Protein AF-A0A524EUD9-F1 (afdb_monomer_lite)

Sequence (156 aa):
MKKKIPKSDRNHISFYVDGETKRVWLSEALNKNKPLAAFIKDVVDESIHQPEKSNVDISPMIAEYIDRENKLLEEIEADREQIKQLRKKYREENPIIDDVITTEQILLLLREKPSNSEIMSKIFRVDQFDLEQILHEMEANNKLKYDFPTNKWSVN

Foldseek 3Di:
DDDDDDPPPDDDDDDDDDPVRVVVLVVVCVVVVHDSVVSVVVVVVVVVPPPDDDPPVCVVVVVVVVVVVVVVVVVVVVVVVVVVVVVVVVCVVDVDPCPPDDPVNVQVVQVVHWDALVVVCVVSVHDSVVSVVVLVVCVVVQQWDADPVVNTIHGD

Secondary structure (DSSP, 8-state):
--PPPPGGG---------HHHHHHHHHHHHHTT--HHHHHHHHHHHHHT-SSS-----HHHHHHHHHHHHHHHHHHHHHHHHHHHHHHHHHHHS--------HHHHHHHHHH--B-HHHHHHHHT--HHHHHHHHHHHHHTTSEEEETTTTEEEE-

Structure (mmCIF, N/CA/C/O backbone):
data_AF-A0A524EUD9-F1
#
_entry.id   AF-A0A524EUD9-F1
#
loop_
_atom_site.group_PDB
_atom_site.id
_atom_site.type_symbol
_atom_site.label_atom_id
_atom_site.label_alt_id
_atom_site.label_comp_id
_atom_site.label_asym_id
_atom_site.label_entity_id
_atom_site.label_seq_id
_atom_site.pdbx_PDB_ins_code
_atom_site.Cartn_x
_atom_site.Cartn_y
_atom_site.Cartn_z
_atom_site.occupancy
_atom_site.B_iso_or_equiv
_atom_site.auth_seq_id
_atom_site.auth_comp_id
_atom_site.auth_asym_id
_atom_site.auth_atom_id
_atom_site.pdbx_PDB_model_num
ATOM 1 N N . MET A 1 1 ? 30.114 41.235 -44.230 1.00 39.12 1 MET A N 1
ATOM 2 C CA . MET A 1 1 ? 28.873 41.459 -43.450 1.00 39.12 1 MET A CA 1
ATOM 3 C C . MET A 1 1 ? 28.443 40.139 -42.817 1.00 39.12 1 MET A C 1
ATOM 5 O O . MET A 1 1 ? 28.240 39.180 -43.550 1.00 39.12 1 MET A O 1
ATOM 9 N N . LYS A 1 2 ? 28.374 40.041 -41.479 1.00 40.91 2 LYS A N 1
ATOM 10 C CA . LYS A 1 2 ? 27.939 38.812 -40.783 1.00 40.91 2 LYS A CA 1
ATOM 11 C C . LYS A 1 2 ? 26.409 38.713 -40.864 1.00 40.91 2 LYS A C 1
ATOM 13 O O . LYS A 1 2 ? 25.722 39.524 -40.248 1.00 40.91 2 LYS A O 1
ATOM 18 N N . LYS A 1 3 ? 25.877 37.769 -41.647 1.00 42.22 3 LYS A N 1
ATOM 19 C CA . LYS A 1 3 ? 24.430 37.502 -41.717 1.00 42.22 3 LYS A CA 1
ATOM 20 C C . LYS A 1 3 ? 23.955 37.003 -40.345 1.00 42.22 3 LYS A C 1
ATOM 22 O O . LYS A 1 3 ? 24.450 35.993 -39.852 1.00 42.22 3 LYS A O 1
ATOM 27 N N . LYS A 1 4 ? 23.038 37.739 -39.708 1.00 50.94 4 LYS A N 1
ATOM 28 C CA . LYS A 1 4 ? 22.343 37.303 -38.489 1.00 50.94 4 LYS A CA 1
ATOM 29 C C . LYS A 1 4 ? 21.346 36.215 -38.889 1.00 50.94 4 LYS A C 1
ATOM 31 O O . LYS A 1 4 ? 20.451 36.481 -39.683 1.00 50.94 4 LYS A O 1
ATOM 36 N N . ILE A 1 5 ? 21.527 35.011 -38.357 1.00 52.16 5 ILE A N 1
ATOM 37 C CA . ILE A 1 5 ? 20.560 33.916 -38.483 1.00 52.16 5 ILE A CA 1
ATOM 38 C C . ILE A 1 5 ? 19.278 34.351 -37.741 1.00 52.16 5 ILE A C 1
ATOM 40 O O . ILE A 1 5 ? 19.395 34.862 -36.618 1.00 52.16 5 ILE A O 1
ATOM 44 N N . PRO A 1 6 ? 18.081 34.240 -38.347 1.00 48.84 6 PRO A N 1
ATOM 45 C CA . PRO A 1 6 ? 16.829 34.632 -37.706 1.00 48.84 6 PRO A CA 1
ATOM 46 C C . PRO A 1 6 ? 16.585 33.800 -36.438 1.00 48.84 6 PRO A C 1
ATOM 48 O O . PRO A 1 6 ? 16.892 32.615 -36.372 1.00 48.84 6 PRO A O 1
ATOM 51 N N . LYS A 1 7 ? 16.055 34.445 -35.392 1.00 52.12 7 LYS A N 1
ATOM 52 C CA . LYS A 1 7 ? 15.815 33.838 -34.070 1.00 52.12 7 LYS A CA 1
ATOM 53 C C . LYS A 1 7 ? 14.653 32.819 -34.051 1.00 52.12 7 LYS A C 1
ATOM 55 O O . LYS A 1 7 ? 14.369 32.297 -32.979 1.00 52.12 7 LYS A O 1
ATOM 60 N N . SER A 1 8 ? 13.986 32.559 -35.181 1.00 49.91 8 SER A N 1
ATOM 61 C CA . SER A 1 8 ? 12.733 31.788 -35.258 1.00 49.91 8 SER A CA 1
ATOM 62 C C . SER A 1 8 ? 12.889 30.269 -35.220 1.00 49.91 8 SER A C 1
ATOM 64 O O . SER A 1 8 ? 11.905 29.593 -34.958 1.00 49.91 8 SER A O 1
ATOM 66 N N . ASP A 1 9 ? 14.089 29.722 -35.426 1.00 56.59 9 ASP A N 1
ATOM 67 C CA . ASP A 1 9 ? 14.219 28.286 -35.739 1.00 56.59 9 ASP A CA 1
ATOM 68 C C . ASP A 1 9 ? 14.728 27.441 -34.559 1.00 56.59 9 ASP A C 1
ATOM 70 O O . ASP A 1 9 ? 15.187 26.312 -34.727 1.00 56.59 9 ASP A O 1
ATOM 74 N N . ARG A 1 10 ? 14.696 27.985 -33.335 1.00 60.72 10 ARG A N 1
ATOM 75 C CA . ARG A 1 10 ? 15.109 27.254 -32.129 1.00 60.72 10 ARG A CA 1
ATOM 76 C C . ARG A 1 10 ? 13.896 26.659 -31.429 1.00 60.72 10 ARG A C 1
ATOM 78 O O . ARG A 1 10 ? 13.319 27.290 -30.548 1.00 60.72 10 ARG A O 1
ATOM 85 N N . ASN A 1 11 ? 13.571 25.421 -31.778 1.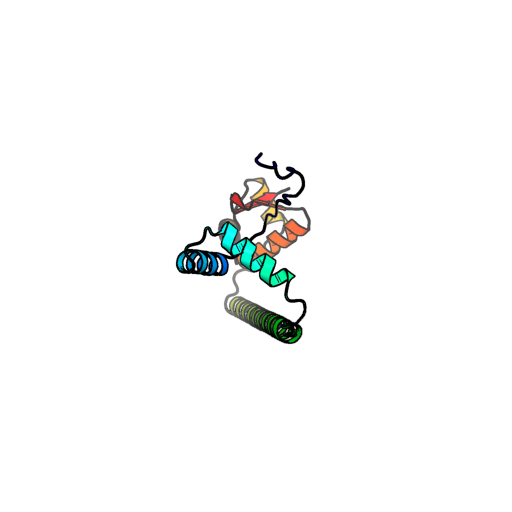00 67.19 11 ASN A N 1
ATOM 86 C CA . ASN A 1 11 ? 12.664 24.606 -30.981 1.00 67.19 11 ASN A CA 1
ATOM 87 C C . ASN A 1 11 ? 13.386 24.175 -29.699 1.00 67.19 11 ASN A C 1
ATOM 89 O O . ASN A 1 11 ? 14.428 23.521 -29.747 1.00 67.19 11 ASN A O 1
ATOM 93 N N . HIS A 1 12 ? 12.864 24.594 -28.547 1.00 70.06 12 HIS A N 1
ATOM 94 C CA . HIS A 1 12 ? 13.340 24.114 -27.256 1.00 70.06 12 HIS A CA 1
ATOM 95 C C . HIS A 1 12 ? 12.658 22.781 -26.951 1.00 70.06 12 HIS A C 1
ATOM 97 O O . HIS A 1 12 ? 11.434 22.719 -26.879 1.00 70.06 12 HIS A O 1
ATOM 103 N N . ILE A 1 13 ? 13.453 21.727 -26.774 1.00 64.19 13 ILE A N 1
ATOM 104 C CA . ILE A 1 13 ? 12.966 20.393 -26.427 1.00 64.19 13 ILE A CA 1
ATOM 105 C C . ILE A 1 13 ? 13.503 20.060 -25.037 1.00 64.19 13 ILE A C 1
ATOM 107 O O . ILE A 1 13 ? 14.711 20.098 -24.807 1.00 64.19 13 ILE A O 1
ATOM 111 N N . SER A 1 14 ? 12.591 19.756 -24.117 1.00 70.75 14 SER A N 1
ATOM 112 C CA . SER A 1 14 ? 12.895 19.211 -22.793 1.00 70.75 14 SER A CA 1
ATOM 113 C C . SER A 1 14 ? 12.474 17.747 -22.767 1.00 70.75 14 SER A C 1
ATOM 115 O O . SER A 1 14 ? 11.356 17.427 -23.160 1.00 70.75 14 SER A O 1
ATOM 117 N N . PHE A 1 15 ? 13.360 16.861 -22.322 1.00 73.62 15 PHE A N 1
ATOM 118 C CA . PHE A 1 15 ? 13.090 15.429 -22.218 1.00 73.62 15 PHE A CA 1
ATOM 119 C C . PHE A 1 15 ? 13.812 14.837 -21.008 1.00 73.62 15 PHE A C 1
ATOM 121 O O . PHE A 1 15 ? 14.830 15.366 -20.552 1.00 73.62 15 PHE A O 1
ATOM 128 N N . TYR A 1 16 ? 13.260 13.747 -20.481 1.00 78.62 16 TYR A N 1
ATOM 129 C CA . TYR A 1 16 ? 13.853 12.993 -19.385 1.00 78.62 16 TYR A CA 1
ATOM 130 C C . TYR A 1 16 ? 14.714 11.862 -19.942 1.00 78.62 16 TYR A C 1
ATOM 132 O O . TYR A 1 16 ? 14.355 11.223 -20.927 1.00 78.62 16 TYR A O 1
ATOM 140 N N . VAL A 1 17 ? 15.856 11.635 -19.301 1.00 79.75 17 VAL A N 1
ATOM 141 C CA . VAL A 1 17 ? 16.794 10.556 -19.617 1.00 79.75 17 VAL A CA 1
ATOM 142 C C . VAL A 1 17 ? 17.110 9.850 -18.309 1.00 79.75 17 VAL A C 1
ATOM 144 O O . VAL A 1 17 ? 17.361 10.521 -17.302 1.00 79.75 17 VAL A O 1
ATOM 147 N N . ASP A 1 18 ? 17.090 8.520 -18.313 1.00 86.94 18 ASP A N 1
ATOM 148 C CA . ASP A 1 18 ? 17.503 7.738 -17.152 1.00 86.94 18 ASP A CA 1
ATOM 149 C C . ASP A 1 18 ? 18.993 7.964 -16.804 1.00 86.94 18 ASP A C 1
ATOM 151 O O . ASP A 1 18 ? 19.785 8.544 -17.559 1.00 86.94 18 ASP A O 1
ATOM 155 N N . GLY A 1 19 ? 19.383 7.543 -15.599 1.00 82.50 19 GLY A N 1
ATOM 156 C CA . GLY A 1 19 ? 20.725 7.796 -15.073 1.00 82.50 19 GLY A CA 1
ATOM 157 C C . GLY A 1 19 ? 21.846 7.077 -15.830 1.00 82.50 19 GLY A C 1
ATOM 158 O O . GLY A 1 19 ? 22.977 7.571 -15.849 1.00 82.50 19 GLY A O 1
ATOM 159 N N . GLU A 1 20 ? 21.549 5.941 -16.456 1.00 85.50 20 GLU A N 1
ATOM 160 C CA . GLU A 1 20 ? 22.526 5.121 -17.170 1.00 85.50 20 GLU A CA 1
ATOM 161 C C . GLU A 1 20 ? 22.817 5.708 -18.552 1.00 85.50 20 GLU A C 1
ATOM 163 O O . GLU A 1 20 ? 23.969 6.006 -18.877 1.00 85.50 20 GLU A O 1
ATOM 168 N N . THR A 1 21 ? 21.768 6.029 -19.303 1.00 83.00 21 THR A N 1
ATOM 169 C CA . THR A 1 21 ? 21.831 6.688 -20.608 1.00 83.00 21 THR A CA 1
ATOM 170 C C . THR A 1 21 ? 22.529 8.045 -20.504 1.00 83.00 21 THR A C 1
ATOM 172 O O . THR A 1 21 ? 23.409 8.367 -21.308 1.00 83.00 21 THR A O 1
ATOM 175 N N . LYS A 1 22 ? 22.245 8.821 -19.446 1.00 84.69 22 LYS A N 1
ATOM 176 C CA . LYS A 1 22 ? 22.952 10.084 -19.176 1.00 84.69 22 LYS A CA 1
ATOM 177 C C . LYS A 1 22 ? 24.460 9.876 -18.996 1.00 84.69 22 LYS A C 1
ATOM 179 O O . LYS A 1 22 ? 25.250 10.691 -19.475 1.00 84.69 22 LYS A O 1
ATOM 184 N N . ARG A 1 23 ? 24.870 8.810 -18.301 1.00 87.19 23 ARG A N 1
ATOM 185 C CA . ARG A 1 23 ? 26.286 8.496 -18.053 1.00 87.19 23 ARG A CA 1
ATOM 186 C C . ARG A 1 23 ? 27.001 8.107 -19.346 1.00 87.19 23 ARG A C 1
ATOM 188 O O . ARG A 1 23 ? 28.091 8.618 -19.599 1.00 87.19 23 ARG A O 1
ATOM 195 N N . VAL A 1 24 ? 26.375 7.267 -20.169 1.00 89.00 24 VAL A N 1
ATOM 196 C CA . VAL A 1 24 ? 26.917 6.847 -21.471 1.00 89.00 24 VAL A CA 1
ATOM 197 C C . VAL A 1 24 ? 27.111 8.055 -22.386 1.00 89.00 24 VAL A C 1
ATOM 199 O O . VAL A 1 24 ? 28.204 8.263 -22.907 1.00 89.00 24 VAL A O 1
ATOM 202 N N . TRP A 1 25 ? 26.100 8.916 -22.518 1.00 89.56 25 TRP A N 1
ATOM 203 C CA . TRP A 1 25 ? 26.185 10.091 -23.392 1.00 89.56 25 TRP A CA 1
ATOM 204 C C . TRP A 1 25 ? 27.226 11.109 -22.932 1.00 89.56 25 TRP A C 1
ATOM 206 O O . TRP A 1 25 ? 27.912 11.705 -23.760 1.00 89.56 25 TRP A O 1
ATOM 216 N N . LEU A 1 26 ? 27.381 11.300 -21.619 1.00 87.56 26 LEU A N 1
ATOM 217 C CA . LEU A 1 26 ? 28.447 12.139 -21.071 1.00 87.56 26 LEU A CA 1
ATOM 218 C C . LEU A 1 26 ? 29.836 11.585 -21.409 1.00 87.56 26 LEU A C 1
ATOM 220 O O . LEU A 1 26 ? 30.707 12.349 -21.822 1.00 87.56 26 LEU A O 1
ATOM 224 N N . SER A 1 27 ? 30.033 10.273 -21.263 1.00 89.12 27 SER A N 1
ATOM 225 C CA . SER A 1 27 ? 31.303 9.615 -21.583 1.00 89.12 27 SER A CA 1
ATOM 226 C C . SER A 1 27 ? 31.632 9.706 -23.075 1.00 89.12 27 SER A C 1
ATOM 228 O O . SER A 1 27 ? 32.754 10.035 -23.448 1.00 89.12 27 SER A O 1
ATOM 230 N N . GLU A 1 28 ? 30.646 9.475 -23.939 1.00 87.94 28 GLU A N 1
ATOM 231 C CA . GLU A 1 28 ? 30.807 9.553 -25.394 1.00 87.94 28 GLU A CA 1
ATOM 232 C C . GLU A 1 28 ? 31.068 10.984 -25.882 1.00 87.94 28 GLU A C 1
ATOM 234 O O . GLU A 1 28 ? 31.918 11.208 -26.747 1.00 87.94 28 GLU A O 1
ATOM 239 N N . ALA A 1 29 ? 30.397 11.978 -25.293 1.00 90.81 29 ALA A N 1
ATOM 240 C CA . ALA A 1 29 ? 30.654 13.384 -25.590 1.00 90.81 29 ALA A CA 1
ATOM 241 C C . ALA A 1 29 ? 32.097 13.784 -25.227 1.00 90.81 29 ALA A C 1
ATOM 243 O O . ALA A 1 29 ? 32.762 14.473 -26.006 1.00 90.81 29 ALA A O 1
ATOM 244 N N . LEU A 1 30 ? 32.600 13.302 -24.082 1.00 90.00 30 LEU A N 1
ATOM 245 C CA . LEU A 1 30 ? 33.988 13.499 -23.656 1.00 90.00 30 LEU A CA 1
ATOM 246 C C . LEU A 1 30 ? 34.978 12.809 -24.602 1.00 90.00 30 LEU A C 1
ATOM 248 O O . LEU A 1 30 ? 35.923 13.454 -25.053 1.00 90.00 30 LEU A O 1
ATOM 252 N N . ASN A 1 31 ? 34.732 11.547 -24.969 1.00 91.62 31 ASN A N 1
ATOM 253 C CA . ASN A 1 31 ? 35.573 10.796 -25.909 1.00 91.62 31 ASN A CA 1
ATOM 254 C C . ASN A 1 31 ? 35.674 11.484 -27.277 1.00 91.62 31 ASN A C 1
ATOM 256 O O . ASN A 1 31 ? 36.743 11.522 -27.884 1.00 91.62 31 ASN A O 1
ATOM 260 N N . LYS A 1 32 ? 34.572 12.072 -27.755 1.00 87.25 32 LYS A N 1
ATOM 261 C CA . LYS A 1 32 ? 34.520 12.810 -29.027 1.00 87.25 32 LYS A CA 1
ATOM 262 C C . LYS A 1 32 ? 34.983 14.268 -28.906 1.00 87.25 32 LYS A C 1
ATOM 264 O O . LYS A 1 32 ? 34.943 14.989 -29.902 1.00 87.25 32 LYS A O 1
ATOM 269 N N . ASN A 1 33 ? 35.412 14.701 -27.717 1.00 90.75 33 ASN A N 1
ATOM 270 C CA . ASN A 1 33 ? 35.829 16.067 -27.393 1.00 90.75 33 ASN A CA 1
ATOM 271 C C . ASN A 1 33 ? 34.806 17.132 -27.843 1.0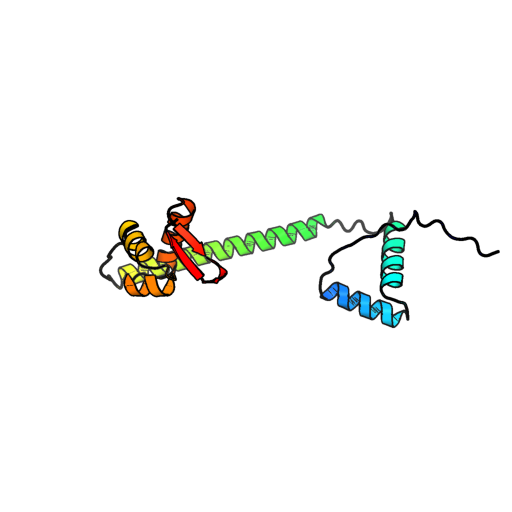0 90.75 33 ASN A C 1
ATOM 273 O O . ASN A 1 33 ? 35.147 18.148 -28.454 1.00 90.75 33 ASN A O 1
ATOM 277 N N . LYS A 1 34 ? 33.521 16.865 -27.580 1.00 87.88 34 LYS A N 1
ATOM 278 C CA . LYS A 1 34 ? 32.391 17.720 -27.966 1.00 87.88 34 LYS A CA 1
ATOM 279 C C . LYS A 1 34 ? 31.533 18.076 -26.746 1.00 87.88 34 LYS A C 1
ATOM 281 O O . LYS A 1 34 ? 31.364 17.254 -25.848 1.00 87.88 34 LYS A O 1
ATOM 286 N N . PRO A 1 35 ? 30.915 19.272 -26.710 1.00 89.75 35 PRO A N 1
ATOM 287 C CA . PRO A 1 35 ? 29.897 19.582 -25.711 1.00 89.75 35 PRO A CA 1
ATOM 288 C C . PRO A 1 35 ? 28.715 18.608 -25.807 1.00 89.75 35 PRO A C 1
ATOM 290 O O . PRO A 1 35 ? 28.247 18.321 -26.909 1.00 89.75 35 PRO A O 1
ATOM 293 N N . LEU A 1 36 ? 28.174 18.171 -24.664 1.00 84.81 36 LEU A N 1
ATOM 294 C CA . LEU A 1 36 ? 27.057 17.217 -24.604 1.00 84.81 36 LEU A CA 1
ATOM 295 C C . LEU A 1 36 ? 25.861 17.645 -25.469 1.00 84.81 36 LEU A C 1
ATOM 297 O O . LEU A 1 36 ? 25.279 16.822 -26.159 1.00 84.81 36 LEU A O 1
ATOM 301 N N . ALA A 1 37 ? 25.520 18.936 -25.492 1.00 84.50 37 ALA A N 1
ATOM 302 C CA . ALA A 1 37 ? 24.424 19.442 -26.319 1.00 84.50 37 ALA A CA 1
ATOM 303 C C . ALA A 1 37 ? 24.683 19.279 -27.830 1.00 84.50 37 ALA A C 1
ATOM 305 O O . ALA A 1 37 ? 23.752 19.015 -28.584 1.00 84.50 37 ALA A O 1
ATOM 306 N N . ALA A 1 38 ? 25.938 19.419 -28.271 1.00 83.94 38 ALA A N 1
ATOM 307 C CA . ALA A 1 38 ? 26.319 19.185 -29.662 1.00 83.94 38 ALA A CA 1
ATOM 308 C C . ALA A 1 38 ? 26.303 17.687 -29.989 1.00 83.94 38 ALA A C 1
ATOM 310 O O . ALA A 1 38 ? 25.819 17.306 -31.043 1.00 83.94 38 ALA A O 1
ATOM 311 N N . PHE A 1 39 ? 26.748 16.843 -29.054 1.00 87.06 39 PHE A N 1
ATOM 312 C CA . PHE A 1 39 ? 26.651 15.390 -29.184 1.00 87.06 39 PHE A CA 1
ATOM 313 C C . PHE A 1 39 ? 25.193 14.913 -29.274 1.00 87.06 39 PHE A C 1
ATOM 315 O O . PHE A 1 39 ? 24.857 14.168 -30.181 1.00 87.06 39 PHE A O 1
ATOM 322 N N . ILE A 1 40 ? 24.310 15.385 -28.386 1.00 82.69 40 ILE A N 1
ATOM 323 C CA . ILE A 1 40 ? 22.875 15.061 -28.423 1.00 82.69 40 ILE A CA 1
ATOM 324 C C . ILE A 1 40 ? 22.262 15.527 -29.744 1.00 82.69 40 ILE A C 1
ATOM 326 O O . ILE A 1 40 ? 21.463 14.807 -30.331 1.00 82.69 40 ILE A O 1
ATOM 330 N N . LYS A 1 41 ? 22.654 16.707 -30.238 1.00 83.12 41 LYS A N 1
ATOM 331 C CA . LYS A 1 41 ? 22.214 17.182 -31.549 1.00 83.12 41 LYS A CA 1
ATOM 332 C C . LYS A 1 41 ? 22.670 16.245 -32.669 1.00 83.12 41 LYS A C 1
ATOM 334 O O . LYS A 1 41 ? 21.844 15.905 -33.500 1.00 83.12 41 LYS A O 1
ATOM 339 N N . ASP A 1 42 ? 23.928 15.803 -32.661 1.00 82.50 42 ASP A N 1
ATOM 340 C CA . ASP A 1 42 ? 24.450 14.851 -33.649 1.00 82.50 42 ASP A CA 1
ATOM 341 C C . ASP A 1 42 ? 23.677 13.520 -33.593 1.00 82.50 42 ASP A C 1
ATOM 343 O O . ASP A 1 42 ? 23.286 13.005 -34.631 1.00 82.50 42 ASP A O 1
ATOM 347 N N . VAL A 1 43 ? 23.373 13.008 -32.394 1.00 79.19 43 VAL A N 1
ATOM 348 C CA . VAL A 1 43 ? 22.570 11.785 -32.201 1.00 79.19 43 VAL A CA 1
ATOM 349 C C . VAL A 1 43 ? 21.146 11.954 -32.736 1.00 79.19 43 VAL A C 1
ATOM 351 O O . VAL A 1 43 ? 20.627 11.065 -33.408 1.00 79.19 43 VAL A O 1
ATOM 354 N N . VAL A 1 44 ? 20.501 13.089 -32.459 1.00 75.88 44 VAL A N 1
ATOM 355 C CA . VAL A 1 44 ? 19.146 13.391 -32.948 1.00 75.88 44 VAL A CA 1
ATOM 356 C C . VAL A 1 44 ? 19.147 13.572 -34.466 1.00 75.88 44 VAL A C 1
ATOM 358 O O . VAL A 1 44 ? 18.286 13.017 -35.143 1.00 75.88 44 VAL A O 1
ATOM 361 N N . ASP A 1 45 ? 20.129 14.289 -35.011 1.00 72.38 45 ASP A N 1
ATOM 362 C CA . ASP A 1 45 ? 20.293 14.486 -36.450 1.00 72.38 45 ASP A CA 1
ATOM 363 C C . ASP A 1 45 ? 20.555 13.141 -37.154 1.00 72.38 45 ASP A C 1
ATOM 365 O O . ASP A 1 45 ? 19.918 12.855 -38.166 1.00 72.38 45 ASP A O 1
ATOM 369 N N . GLU A 1 46 ? 21.410 12.274 -36.599 1.00 70.69 46 GLU A N 1
ATOM 370 C CA . GLU A 1 46 ? 21.646 10.911 -37.102 1.00 70.69 46 GLU A CA 1
ATOM 371 C C . GLU A 1 46 ? 20.372 10.054 -37.051 1.00 70.69 46 GLU A C 1
ATOM 373 O O . GLU A 1 46 ? 20.086 9.328 -38.004 1.00 70.69 46 GLU A O 1
ATOM 378 N N . SER A 1 47 ? 19.565 10.194 -35.995 1.00 63.97 47 SER A N 1
ATOM 379 C CA . SER A 1 47 ? 18.293 9.471 -35.837 1.00 63.97 47 SER A CA 1
ATOM 380 C C . SER A 1 47 ? 17.228 9.925 -36.843 1.00 63.97 47 SER A C 1
ATOM 382 O O . SER A 1 47 ? 16.420 9.121 -37.297 1.00 63.97 47 SER A O 1
ATOM 384 N N . ILE A 1 48 ? 17.226 11.207 -37.225 1.00 59.53 48 ILE A N 1
ATOM 385 C CA . ILE A 1 48 ? 16.293 11.770 -38.216 1.00 59.53 48 ILE A CA 1
ATOM 386 C C . ILE A 1 48 ? 16.688 11.376 -39.655 1.00 59.53 48 ILE A C 1
ATOM 388 O O . ILE A 1 48 ? 15.821 11.278 -40.522 1.00 59.53 48 ILE A O 1
ATOM 392 N N . HIS A 1 49 ? 17.975 11.119 -39.922 1.00 54.00 49 HIS A N 1
ATOM 393 C CA . HIS A 1 49 ? 18.497 10.806 -41.263 1.00 54.00 49 HIS A CA 1
ATOM 394 C C . HIS A 1 49 ? 18.631 9.300 -41.565 1.00 54.00 49 HIS A C 1
ATOM 396 O O . HIS A 1 49 ? 19.131 8.939 -42.631 1.00 54.00 49 HIS A O 1
ATOM 402 N N . GLN A 1 50 ? 18.144 8.416 -40.689 1.00 50.50 50 GLN A N 1
ATOM 403 C CA . GLN A 1 50 ? 17.995 6.985 -40.973 1.00 50.50 50 GLN A CA 1
ATOM 404 C C . GLN A 1 50 ? 16.517 6.560 -40.940 1.00 50.50 50 GLN A C 1
ATOM 406 O O . GLN A 1 50 ? 16.068 6.005 -39.940 1.00 50.50 50 GLN A O 1
ATOM 411 N N . PRO A 1 51 ? 15.743 6.727 -42.030 1.00 46.53 51 PRO A N 1
ATOM 412 C CA . PRO A 1 51 ? 14.463 6.035 -42.142 1.00 46.53 51 PRO A CA 1
ATOM 413 C C . PRO A 1 51 ? 14.627 4.535 -42.454 1.00 46.53 51 PRO A C 1
ATOM 415 O O . PRO A 1 51 ? 13.647 3.801 -42.456 1.00 46.53 51 PRO A O 1
ATOM 418 N N . GLU A 1 52 ? 15.848 4.046 -42.698 1.00 49.19 52 GLU A N 1
ATOM 419 C CA . GLU A 1 52 ? 16.098 2.660 -43.099 1.00 49.19 52 GLU A CA 1
ATOM 420 C C . GLU A 1 52 ? 17.330 2.087 -42.388 1.00 49.19 52 GLU A C 1
ATOM 422 O O . GLU A 1 52 ? 18.443 2.174 -42.904 1.00 49.19 52 GLU A O 1
ATOM 427 N N . LYS A 1 53 ? 17.120 1.520 -41.190 1.00 45.69 53 LYS A N 1
ATOM 428 C CA . LYS A 1 53 ? 17.798 0.328 -40.618 1.00 45.69 53 LYS A CA 1
ATOM 429 C C . LYS A 1 53 ? 17.641 0.288 -39.094 1.00 45.69 53 LYS A C 1
ATOM 431 O O . LYS A 1 53 ? 18.600 0.466 -38.360 1.00 45.69 53 LYS A O 1
ATOM 436 N N . SER A 1 54 ? 16.435 -0.010 -38.622 1.00 43.25 54 SER A N 1
ATOM 437 C CA . SER A 1 54 ? 16.237 -0.859 -37.440 1.00 43.25 54 SER A CA 1
ATOM 438 C C . SER A 1 54 ? 14.749 -1.177 -37.298 1.00 43.25 54 SER A C 1
ATOM 440 O O . SER A 1 54 ? 14.073 -0.683 -36.404 1.00 43.25 54 SER A O 1
ATOM 442 N N . ASN A 1 55 ? 14.219 -2.029 -38.179 1.00 45.47 55 ASN A N 1
ATOM 443 C CA . ASN A 1 55 ? 13.051 -2.827 -37.803 1.00 45.47 55 ASN A CA 1
ATOM 444 C C . ASN A 1 55 ? 13.549 -3.960 -36.893 1.00 45.47 55 ASN A C 1
ATOM 446 O O . ASN A 1 55 ? 13.498 -5.131 -37.260 1.00 45.47 55 ASN A O 1
ATOM 450 N N . VAL A 1 56 ? 14.096 -3.614 -35.722 1.00 48.31 56 VAL A N 1
ATOM 451 C CA . VAL A 1 56 ? 13.994 -4.535 -34.594 1.00 48.31 56 VAL A CA 1
ATOM 452 C C . VAL A 1 56 ? 12.535 -4.430 -34.208 1.00 48.31 56 VAL A C 1
ATOM 454 O O . VAL A 1 56 ? 12.112 -3.430 -33.631 1.00 48.31 56 VAL A O 1
ATOM 457 N N . ASP A 1 57 ? 11.753 -5.410 -34.644 1.00 53.41 57 ASP A N 1
ATOM 458 C CA . ASP A 1 57 ? 10.416 -5.605 -34.119 1.00 53.41 57 ASP A CA 1
ATOM 459 C C . ASP A 1 57 ? 10.578 -5.727 -32.599 1.00 53.41 57 ASP A C 1
ATOM 461 O O . ASP A 1 57 ? 11.117 -6.709 -32.100 1.00 53.41 57 ASP A O 1
ATOM 465 N N . ILE A 1 58 ? 10.269 -4.650 -31.878 1.00 50.56 58 ILE A N 1
ATOM 466 C CA . ILE A 1 58 ? 10.336 -4.549 -30.413 1.00 50.56 58 ILE A CA 1
ATOM 467 C C . ILE A 1 58 ? 9.128 -5.234 -29.772 1.00 50.56 58 ILE A C 1
ATOM 469 O O . ILE A 1 58 ? 9.116 -5.457 -28.564 1.00 50.56 58 ILE A O 1
ATOM 473 N N . SER A 1 59 ? 8.139 -5.623 -30.580 1.00 61.56 59 SER A N 1
ATOM 474 C CA . SER A 1 59 ? 6.928 -6.317 -30.146 1.00 61.56 59 SER A CA 1
ATOM 475 C C . SER A 1 59 ? 7.209 -7.633 -29.402 1.00 61.56 59 SER A C 1
ATOM 477 O O . SER A 1 59 ? 6.599 -7.835 -28.356 1.00 61.56 59 SER A O 1
ATOM 479 N N . PRO A 1 60 ? 8.150 -8.503 -29.828 1.00 70.38 60 PRO A N 1
ATOM 480 C CA . PRO A 1 60 ? 8.508 -9.720 -29.099 1.00 70.38 60 PRO A CA 1
ATOM 481 C C . PRO A 1 60 ? 9.204 -9.428 -27.764 1.00 70.38 60 PRO A C 1
ATOM 483 O O . PRO A 1 60 ? 8.967 -10.130 -26.789 1.00 70.38 60 PRO A O 1
ATOM 486 N N . MET A 1 61 ? 10.029 -8.377 -27.694 1.00 70.25 61 MET A N 1
ATOM 487 C CA . MET A 1 61 ? 10.732 -8.000 -26.461 1.00 70.25 61 MET A CA 1
ATOM 488 C C . MET A 1 61 ? 9.772 -7.383 -25.432 1.00 70.25 61 MET A C 1
ATOM 490 O O . MET A 1 61 ? 9.882 -7.653 -24.239 1.00 70.25 61 MET A O 1
ATOM 494 N N . ILE A 1 62 ? 8.799 -6.590 -25.896 1.00 69.00 62 ILE A N 1
ATOM 495 C CA . ILE A 1 62 ? 7.714 -6.052 -25.064 1.00 69.00 62 ILE A CA 1
ATOM 496 C C . ILE A 1 62 ? 6.793 -7.184 -24.592 1.00 69.00 62 ILE A C 1
ATOM 498 O O . ILE A 1 62 ? 6.427 -7.212 -23.421 1.00 69.00 62 ILE A O 1
ATOM 502 N N . ALA A 1 63 ? 6.458 -8.136 -25.468 1.00 75.12 63 ALA A N 1
ATOM 503 C CA . ALA A 1 63 ? 5.658 -9.302 -25.102 1.00 75.12 63 ALA A CA 1
ATOM 504 C C . ALA A 1 63 ? 6.354 -10.159 -24.033 1.00 75.12 63 ALA A C 1
ATOM 506 O O . ALA A 1 63 ? 5.727 -10.503 -23.038 1.00 75.12 63 ALA A O 1
ATOM 507 N N . GLU A 1 64 ? 7.660 -10.420 -24.170 1.00 81.12 64 GLU A N 1
ATOM 508 C CA . GLU A 1 64 ? 8.429 -11.156 -23.155 1.00 81.12 64 GLU A CA 1
ATOM 509 C C . GLU A 1 64 ? 8.456 -10.420 -21.805 1.00 81.12 64 GLU A C 1
ATOM 511 O O . GLU A 1 64 ? 8.395 -11.045 -20.745 1.00 81.12 64 GLU A O 1
ATOM 516 N N . TYR A 1 65 ? 8.533 -9.086 -21.825 1.00 82.50 65 TYR A N 1
ATOM 517 C CA . TYR A 1 65 ? 8.498 -8.286 -20.604 1.00 82.50 65 TYR A CA 1
ATOM 518 C C . TYR A 1 65 ? 7.133 -8.367 -19.910 1.00 82.50 65 TYR A C 1
ATOM 520 O O . TYR A 1 65 ? 7.080 -8.614 -18.708 1.00 82.50 65 TYR A O 1
ATOM 528 N N . ILE A 1 66 ? 6.043 -8.235 -20.670 1.00 76.94 66 ILE A N 1
ATOM 529 C CA . ILE A 1 66 ? 4.672 -8.368 -20.158 1.00 76.94 66 ILE A CA 1
ATOM 530 C C . ILE A 1 66 ? 4.439 -9.777 -19.597 1.00 76.94 66 ILE A C 1
ATOM 532 O O . ILE A 1 66 ? 3.900 -9.917 -18.503 1.00 76.94 66 ILE A O 1
ATOM 536 N N . ASP A 1 67 ? 4.892 -10.824 -20.290 1.00 85.44 67 ASP A N 1
ATOM 537 C CA . ASP A 1 67 ? 4.782 -12.206 -19.809 1.00 85.44 67 ASP A CA 1
ATOM 538 C C . ASP A 1 67 ? 5.559 -12.417 -18.503 1.00 85.44 67 ASP A C 1
ATOM 540 O O . ASP A 1 67 ? 5.087 -13.097 -17.589 1.00 85.44 67 ASP A O 1
ATOM 544 N N . ARG A 1 68 ? 6.739 -11.798 -18.378 1.00 87.56 68 ARG A N 1
ATOM 545 C CA . ARG A 1 68 ? 7.530 -11.840 -17.145 1.00 87.56 68 ARG A CA 1
ATOM 546 C C . ARG A 1 68 ? 6.836 -11.109 -15.995 1.00 87.56 68 ARG A C 1
ATOM 548 O O . ARG A 1 68 ? 6.852 -11.621 -14.879 1.00 87.56 68 ARG A O 1
ATOM 555 N N . GLU A 1 69 ? 6.234 -9.948 -16.248 1.00 88.19 69 GLU A N 1
ATOM 556 C CA . GLU A 1 69 ? 5.455 -9.219 -15.239 1.00 88.19 69 GLU A CA 1
ATOM 557 C C . GLU A 1 69 ? 4.216 -10.004 -14.799 1.00 88.19 69 GLU A C 1
ATOM 559 O O . GLU A 1 69 ? 3.978 -10.134 -13.600 1.00 88.19 69 GLU A O 1
ATOM 564 N N . ASN A 1 70 ? 3.476 -10.597 -15.737 1.00 88.44 70 ASN A N 1
ATOM 565 C CA . ASN A 1 70 ? 2.319 -11.435 -15.420 1.00 88.44 70 ASN A CA 1
ATOM 566 C C . ASN A 1 70 ? 2.717 -12.638 -14.561 1.00 88.44 70 ASN A C 1
ATOM 568 O O . ASN A 1 70 ? 2.066 -12.919 -13.559 1.00 88.44 70 ASN A O 1
ATOM 572 N N . LYS A 1 71 ? 3.835 -13.295 -14.887 1.00 91.12 71 LYS A N 1
ATOM 573 C CA . LYS A 1 71 ? 4.351 -14.403 -14.080 1.00 91.12 71 LYS A CA 1
ATOM 574 C C . LYS A 1 71 ? 4.723 -13.969 -12.658 1.00 91.12 71 LYS A C 1
ATOM 576 O O . LYS A 1 71 ? 4.428 -14.682 -11.705 1.00 91.12 71 LYS A O 1
ATOM 581 N N . LEU A 1 72 ? 5.340 -12.797 -12.501 1.00 90.31 72 LEU A N 1
ATOM 582 C CA . LEU A 1 72 ? 5.638 -12.243 -11.176 1.00 90.31 72 LEU A CA 1
ATOM 583 C C . LEU A 1 72 ? 4.359 -11.936 -10.386 1.00 90.31 72 LEU A C 1
ATOM 585 O O . LEU A 1 72 ? 4.320 -12.165 -9.180 1.00 90.31 72 LEU A O 1
ATOM 589 N N . LEU A 1 73 ? 3.307 -11.441 -11.046 1.00 87.62 73 LEU A N 1
ATOM 590 C CA . LEU A 1 73 ? 2.009 -11.214 -10.406 1.00 87.62 73 LEU A CA 1
ATOM 591 C C . LEU A 1 73 ? 1.366 -12.528 -9.944 1.00 87.62 73 LEU A C 1
ATOM 593 O O . LEU A 1 73 ? 0.895 -12.591 -8.810 1.00 87.62 73 LEU A O 1
ATOM 597 N N . GLU A 1 74 ? 1.411 -13.580 -10.764 1.00 89.88 74 GLU A N 1
ATOM 598 C CA . GLU A 1 74 ? 0.931 -14.918 -10.391 1.00 89.88 74 GLU A CA 1
ATOM 599 C C . GLU A 1 74 ? 1.698 -15.491 -9.186 1.00 89.88 74 GLU A C 1
ATOM 601 O O . GLU A 1 74 ? 1.088 -16.037 -8.264 1.00 89.88 74 GLU A O 1
ATOM 606 N N . GLU A 1 75 ? 3.027 -15.332 -9.147 1.00 91.31 75 GLU A N 1
ATOM 607 C CA . GLU A 1 75 ? 3.863 -15.740 -8.008 1.00 91.31 75 GLU A CA 1
ATOM 608 C C . GLU A 1 75 ? 3.479 -14.973 -6.727 1.00 91.31 75 GLU A C 1
ATOM 610 O O . GLU A 1 75 ? 3.290 -15.578 -5.671 1.00 91.31 75 GLU A O 1
ATOM 615 N N . ILE A 1 76 ? 3.263 -13.655 -6.825 1.00 82.62 76 ILE A N 1
ATOM 616 C CA . ILE A 1 76 ? 2.811 -12.822 -5.698 1.00 82.62 76 ILE A CA 1
ATOM 617 C C . ILE A 1 76 ? 1.422 -13.250 -5.204 1.00 82.62 76 ILE A C 1
ATOM 619 O O . ILE A 1 76 ? 1.169 -13.255 -3.996 1.00 82.62 76 ILE A O 1
ATOM 623 N N . GLU A 1 77 ? 0.498 -13.586 -6.104 1.00 83.50 77 GLU A N 1
ATOM 624 C CA . GLU A 1 77 ? -0.835 -14.069 -5.734 1.00 83.50 77 GLU A CA 1
ATOM 625 C C . GLU A 1 77 ? -0.779 -15.430 -5.032 1.00 83.50 77 GLU A C 1
ATOM 627 O O . GLU A 1 77 ? -1.447 -15.619 -4.010 1.00 83.50 77 GLU A O 1
ATOM 632 N N . ALA A 1 78 ? 0.061 -16.347 -5.517 1.00 90.25 78 ALA A N 1
ATOM 633 C CA . ALA A 1 78 ? 0.281 -17.639 -4.875 1.00 90.25 78 ALA A CA 1
ATOM 634 C C . ALA A 1 78 ? 0.857 -17.478 -3.458 1.00 90.25 78 ALA A C 1
ATOM 636 O O . ALA A 1 78 ? 0.350 -18.087 -2.510 1.00 90.25 78 ALA A O 1
ATOM 637 N N . ASP A 1 79 ? 1.858 -16.611 -3.289 1.00 85.56 79 ASP A N 1
ATOM 638 C CA . ASP A 1 79 ? 2.454 -16.310 -1.984 1.00 85.56 79 ASP A CA 1
ATOM 639 C C . ASP A 1 79 ? 1.440 -15.665 -1.027 1.00 85.56 79 ASP A C 1
ATOM 641 O O . ASP A 1 79 ? 1.373 -16.016 0.156 1.00 85.56 79 ASP A O 1
ATOM 645 N N . ARG A 1 80 ? 0.585 -14.762 -1.527 1.00 78.50 80 ARG A N 1
ATOM 646 C CA . ARG A 1 80 ? -0.509 -14.168 -0.738 1.00 78.50 80 ARG A CA 1
ATOM 647 C C . ARG A 1 80 ? -1.479 -15.226 -0.224 1.00 78.50 80 ARG A C 1
ATOM 649 O O . ARG A 1 80 ? -1.862 -15.179 0.949 1.00 78.50 80 ARG A O 1
ATOM 656 N N . GLU A 1 81 ? -1.864 -16.18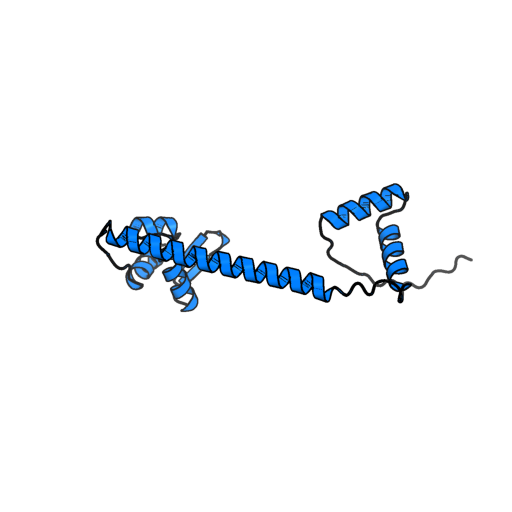2 -1.065 1.00 85.00 81 GLU A N 1
ATOM 657 C CA . GLU A 1 81 ? -2.772 -17.254 -0.656 1.00 85.00 81 GLU A CA 1
ATOM 658 C C . GLU A 1 81 ? -2.104 -18.195 0.363 1.00 85.00 81 GLU A C 1
ATOM 660 O O . GLU A 1 81 ? -2.738 -18.583 1.348 1.00 85.00 81 GLU A O 1
ATOM 665 N N . GLN A 1 82 ? -0.804 -18.483 0.222 1.00 88.56 82 GLN A N 1
ATOM 666 C CA . GLN A 1 82 ? -0.048 -19.237 1.231 1.00 88.56 82 GLN A CA 1
ATOM 667 C C . GLN A 1 82 ? 0.000 -18.516 2.584 1.00 88.56 82 GLN A C 1
ATOM 669 O O . GLN A 1 82 ? -0.252 -19.134 3.622 1.00 88.56 82 GLN A O 1
ATOM 674 N N . ILE A 1 83 ? 0.266 -17.206 2.598 1.00 78.19 83 ILE A N 1
ATOM 675 C CA . ILE A 1 83 ? 0.266 -16.399 3.828 1.00 78.19 83 ILE A CA 1
ATOM 676 C C . ILE A 1 83 ? -1.111 -16.444 4.497 1.00 78.19 83 ILE A C 1
ATOM 678 O O . ILE A 1 83 ? -1.204 -16.621 5.713 1.00 78.19 83 ILE A O 1
ATOM 682 N N . LYS A 1 84 ? -2.191 -16.338 3.719 1.00 78.75 84 LYS A N 1
ATOM 683 C CA . LYS A 1 84 ? -3.566 -16.425 4.226 1.00 78.75 84 LYS A CA 1
ATOM 684 C C . LYS A 1 84 ? -3.856 -17.784 4.870 1.00 78.75 84 LYS A C 1
ATOM 686 O O . LYS A 1 84 ? -4.432 -17.833 5.959 1.00 78.75 84 LYS A O 1
ATOM 691 N N . GLN A 1 85 ? -3.420 -18.879 4.247 1.00 81.12 85 GLN A N 1
ATOM 692 C CA . GLN A 1 85 ? -3.551 -20.225 4.813 1.00 81.12 85 GLN A CA 1
ATOM 693 C C . GLN A 1 85 ? -2.728 -20.396 6.096 1.00 81.12 85 GLN A C 1
ATOM 695 O O . GLN A 1 85 ? -3.237 -20.937 7.079 1.00 81.12 85 GLN A O 1
ATOM 700 N N . LEU A 1 86 ? -1.491 -19.891 6.124 1.00 83.12 86 LEU A N 1
ATOM 701 C CA . LEU A 1 86 ? -0.638 -19.916 7.316 1.00 83.12 86 LEU A CA 1
ATOM 702 C C . LEU A 1 86 ? -1.257 -19.131 8.473 1.00 83.12 86 LEU A C 1
ATOM 704 O O . LEU A 1 86 ? -1.286 -19.629 9.596 1.00 83.12 86 LEU A O 1
ATOM 708 N N . ARG A 1 87 ? -1.813 -17.945 8.208 1.00 75.44 87 ARG A N 1
ATOM 709 C CA . ARG A 1 87 ? -2.537 -17.158 9.218 1.00 75.44 87 ARG A CA 1
ATOM 710 C C . ARG A 1 87 ? -3.760 -17.892 9.741 1.00 75.44 87 ARG A C 1
ATOM 712 O O . ARG A 1 87 ? -3.976 -17.915 10.948 1.00 75.44 87 ARG A O 1
ATOM 719 N N . LYS A 1 88 ? -4.538 -18.519 8.853 1.00 78.38 88 LYS A N 1
ATOM 720 C CA . LYS A 1 88 ? -5.695 -19.327 9.248 1.00 78.38 88 LYS A CA 1
ATOM 721 C C . LYS A 1 88 ? -5.276 -20.459 10.187 1.00 78.38 88 LYS A C 1
ATOM 723 O O . LYS A 1 88 ? -5.837 -20.581 11.268 1.00 78.38 88 LYS A O 1
ATOM 728 N N . LYS A 1 89 ? -4.243 -21.219 9.814 1.00 84.00 89 LYS A N 1
ATOM 729 C CA . LYS A 1 89 ? -3.688 -22.293 10.644 1.00 84.00 89 LYS A CA 1
ATOM 730 C C . LYS A 1 89 ? -3.189 -21.769 11.994 1.00 84.00 89 LYS A C 1
ATOM 732 O O . LYS A 1 89 ? -3.495 -22.349 13.028 1.00 84.00 89 LYS A O 1
ATOM 737 N N . TYR A 1 90 ? -2.475 -20.644 12.000 1.00 75.44 90 TYR A N 1
ATOM 738 C CA . TYR A 1 90 ? -1.980 -20.033 13.233 1.00 75.44 90 TYR A CA 1
ATOM 739 C C . TYR A 1 90 ? -3.116 -19.600 14.172 1.00 75.44 90 TYR A C 1
ATOM 741 O O . TYR A 1 90 ? -2.999 -19.792 15.381 1.00 75.44 90 TYR A O 1
ATOM 749 N N . ARG A 1 91 ? -4.223 -19.068 13.630 1.00 67.50 91 ARG A N 1
ATOM 750 C CA . ARG A 1 91 ? -5.440 -18.733 14.395 1.00 67.50 91 ARG A CA 1
ATOM 751 C C . ARG A 1 91 ? -6.157 -19.974 14.934 1.00 67.50 91 ARG A C 1
ATOM 753 O O . ARG A 1 91 ? -6.639 -19.946 16.059 1.00 67.50 91 ARG A O 1
ATOM 760 N N . GLU A 1 92 ? -6.215 -21.057 14.160 1.00 75.50 92 GLU A N 1
ATOM 761 C CA . GLU A 1 92 ? -6.783 -22.338 14.611 1.00 75.50 92 GLU A CA 1
ATOM 762 C C . GLU A 1 92 ? -5.959 -22.954 15.757 1.00 75.50 92 GLU A C 1
ATOM 764 O O . GLU A 1 92 ? -6.523 -23.488 16.710 1.00 75.50 92 GLU A O 1
ATOM 769 N N . GLU A 1 93 ? -4.628 -22.851 15.690 1.00 76.44 93 GLU A N 1
ATOM 770 C CA . GLU A 1 93 ? -3.707 -23.380 16.706 1.00 76.44 93 GLU A CA 1
ATOM 771 C C . GLU A 1 93 ? -3.584 -22.474 17.945 1.00 76.44 93 GLU A C 1
ATOM 773 O O . GLU A 1 93 ? -3.271 -22.956 19.034 1.00 76.44 93 GLU A O 1
ATOM 778 N N . ASN A 1 94 ? -3.857 -21.174 17.802 1.00 63.72 94 ASN A N 1
ATOM 779 C CA . ASN A 1 94 ? -3.809 -20.185 18.876 1.00 63.72 94 ASN A CA 1
ATOM 780 C C . ASN A 1 94 ? -5.126 -19.400 18.902 1.00 63.72 94 ASN A C 1
ATOM 782 O O . ASN A 1 94 ? -5.172 -18.296 18.350 1.00 63.72 94 ASN A O 1
ATOM 786 N N . PRO A 1 95 ? -6.188 -19.926 19.544 1.00 58.31 95 PRO A N 1
ATOM 787 C CA . PRO A 1 95 ? -7.432 -19.195 19.738 1.00 58.31 95 PRO A CA 1
ATOM 788 C C . PRO A 1 95 ? -7.186 -18.034 20.710 1.00 58.31 95 PRO A C 1
ATOM 790 O O . PRO A 1 95 ? -7.438 -18.114 21.912 1.00 58.31 95 PRO A O 1
ATOM 793 N N . ILE A 1 96 ? -6.635 -16.944 20.184 1.00 55.09 96 ILE A N 1
ATOM 794 C CA . ILE A 1 96 ? -6.731 -15.623 20.789 1.00 55.09 96 ILE A CA 1
ATOM 795 C C . ILE A 1 96 ? -8.229 -15.316 20.807 1.00 55.09 96 ILE A C 1
ATOM 797 O O . ILE A 1 96 ? -8.919 -15.594 19.828 1.00 55.09 96 ILE A O 1
ATOM 801 N N . ILE A 1 97 ? -8.744 -14.821 21.933 1.00 51.16 97 ILE A N 1
ATOM 802 C CA . ILE A 1 97 ? -10.130 -14.355 22.037 1.00 51.16 97 ILE A CA 1
ATOM 803 C C . ILE A 1 97 ? -10.353 -13.390 20.870 1.00 51.16 97 ILE A C 1
ATOM 805 O O . ILE A 1 97 ? -9.722 -12.335 20.815 1.00 51.16 97 ILE A O 1
ATOM 809 N N . ASP A 1 98 ? -11.161 -13.832 19.909 1.00 51.12 98 ASP A N 1
ATOM 810 C CA . ASP A 1 98 ? -11.437 -13.164 18.641 1.00 51.12 98 ASP A CA 1
ATOM 811 C C . ASP A 1 98 ? -12.366 -11.981 18.949 1.00 51.12 98 ASP A C 1
ATOM 813 O O . ASP A 1 98 ? -13.569 -12.004 18.685 1.00 51.12 98 ASP A O 1
ATOM 817 N N . ASP A 1 99 ? -11.824 -10.950 19.598 1.00 58.00 99 ASP A N 1
ATOM 818 C CA . ASP A 1 99 ? -12.484 -9.657 19.675 1.00 58.00 99 ASP A CA 1
ATOM 819 C C . ASP A 1 99 ? -12.402 -9.073 18.264 1.00 58.00 99 ASP A C 1
ATOM 821 O O . ASP A 1 99 ? -11.457 -8.369 17.906 1.00 58.00 99 ASP A O 1
ATOM 825 N N . VAL A 1 100 ? -13.375 -9.449 17.425 1.00 67.00 100 VAL A N 1
ATOM 826 C CA . VAL A 1 100 ? -13.574 -8.873 16.096 1.00 67.00 100 VAL A CA 1
ATOM 827 C C . VAL A 1 100 ? -13.608 -7.368 16.280 1.00 67.00 100 VAL A C 1
ATOM 829 O O . VAL A 1 100 ? -14.555 -6.817 16.847 1.00 67.00 100 VAL A O 1
ATOM 832 N N . ILE A 1 101 ? -12.548 -6.709 15.826 1.00 76.25 101 ILE A N 1
ATOM 833 C CA . ILE A 1 101 ? -12.464 -5.270 15.932 1.00 76.25 101 ILE A CA 1
ATOM 834 C C . ILE A 1 101 ? -13.560 -4.672 15.050 1.00 76.25 101 ILE A C 1
ATOM 836 O O . ILE A 1 101 ? -13.651 -4.920 13.847 1.00 76.25 101 ILE A O 1
ATOM 840 N N . THR A 1 102 ? -14.452 -3.919 15.670 1.00 83.75 102 THR A N 1
ATOM 841 C CA . THR A 1 102 ? -15.564 -3.295 14.961 1.00 83.75 102 THR A CA 1
ATOM 842 C C . THR A 1 102 ? -15.124 -1.967 14.365 1.00 83.75 102 THR A C 1
ATOM 844 O O . THR A 1 102 ? -14.274 -1.251 14.906 1.00 83.75 102 THR A O 1
ATOM 847 N N . THR A 1 103 ? -15.752 -1.597 13.253 1.00 86.69 103 THR A N 1
ATOM 848 C CA . THR A 1 103 ? -15.591 -0.274 12.644 1.00 86.69 103 THR A CA 1
ATOM 849 C C . THR A 1 103 ? -15.857 0.841 13.664 1.00 86.69 103 THR A C 1
ATOM 851 O O . THR A 1 103 ? -15.153 1.848 13.682 1.00 86.69 103 THR A O 1
ATOM 854 N N . GLU A 1 104 ? -16.834 0.658 14.553 1.00 87.56 104 GLU A N 1
ATOM 855 C CA . GLU A 1 104 ? -17.184 1.599 15.617 1.00 87.56 104 GLU A CA 1
ATOM 856 C C . GLU A 1 104 ? -16.042 1.799 16.620 1.00 87.56 104 GLU A C 1
ATOM 858 O O . GLU A 1 104 ? -15.759 2.938 16.991 1.00 87.56 104 GLU A O 1
ATOM 863 N N . GLN A 1 105 ? -15.350 0.730 17.028 1.00 89.19 105 GLN A N 1
ATOM 864 C CA . GLN A 1 105 ? -14.196 0.821 17.932 1.00 89.19 105 GLN A CA 1
ATOM 865 C C . GLN A 1 105 ? -13.038 1.605 17.304 1.00 89.19 105 GLN A C 1
ATOM 867 O O . GLN A 1 105 ? -12.435 2.449 17.971 1.00 89.19 105 GLN A O 1
ATOM 872 N N . ILE A 1 106 ? -12.766 1.384 16.014 1.00 91.94 106 ILE A N 1
ATOM 873 C CA . ILE A 1 106 ? -11.747 2.136 15.268 1.00 91.94 106 ILE A CA 1
ATOM 874 C C . ILE A 1 106 ? -12.124 3.622 15.206 1.00 91.94 106 ILE A C 1
ATOM 876 O O . ILE A 1 106 ? -11.299 4.489 15.499 1.00 91.94 106 ILE A O 1
ATOM 880 N N . LEU A 1 107 ? -13.380 3.931 14.869 1.00 93.25 107 LEU A N 1
ATOM 881 C CA . LEU A 1 107 ? -13.863 5.311 14.796 1.00 93.25 107 LEU A CA 1
ATOM 882 C C . LEU A 1 107 ? -13.815 6.016 16.153 1.00 93.25 107 LEU A C 1
ATOM 884 O O . LEU A 1 107 ? -13.460 7.191 16.206 1.00 93.25 107 LEU A O 1
ATOM 888 N N . LEU A 1 108 ? -14.163 5.326 17.242 1.00 93.69 108 LEU A N 1
ATOM 889 C CA . LEU A 1 108 ? -14.088 5.883 18.594 1.00 93.69 108 LEU A CA 1
ATOM 890 C C . LEU A 1 108 ? -12.653 6.280 18.949 1.00 93.69 108 LEU A C 1
ATOM 892 O O . LEU A 1 108 ? -12.436 7.412 19.375 1.00 93.69 108 LEU A O 1
ATOM 896 N N . LEU A 1 109 ? -11.679 5.404 18.691 1.00 93.69 109 LEU A N 1
ATOM 897 C CA . LEU A 1 109 ? -10.268 5.708 18.932 1.00 93.69 109 LEU A CA 1
ATOM 898 C C . LEU A 1 109 ? -9.791 6.903 18.089 1.00 93.69 109 LEU A C 1
ATOM 900 O O . LEU A 1 109 ? -9.169 7.833 18.601 1.00 93.69 109 LEU A O 1
ATOM 904 N N . LEU A 1 110 ? -10.097 6.896 16.789 1.00 94.75 110 LEU A N 1
ATOM 905 C CA . LEU A 1 110 ? -9.614 7.921 15.860 1.00 94.75 110 LEU A CA 1
ATOM 906 C C . LEU A 1 110 ? -10.301 9.283 16.038 1.00 94.75 110 LEU A C 1
ATOM 908 O O . LEU A 1 110 ? -9.731 10.299 15.637 1.00 94.75 110 LEU A O 1
ATOM 912 N N . ARG A 1 111 ? -11.486 9.327 16.664 1.00 93.38 111 ARG A N 1
ATOM 913 C CA . ARG A 1 111 ? -12.137 10.577 17.097 1.00 93.38 111 ARG A CA 1
ATOM 914 C C . ARG A 1 111 ? -11.396 11.258 18.239 1.00 93.38 111 ARG A C 1
ATOM 916 O O . ARG A 1 111 ? -11.389 12.483 18.292 1.00 93.38 111 ARG A O 1
ATOM 923 N N . GLU A 1 112 ? -10.794 10.491 19.146 1.00 91.06 112 GLU A N 1
ATOM 924 C CA . GLU A 1 112 ? -9.988 11.068 20.223 1.00 91.06 112 GLU A CA 1
ATOM 925 C C . GLU A 1 112 ? -8.675 11.624 19.678 1.00 91.06 112 GLU A C 1
ATOM 927 O O . GLU A 1 112 ? -8.264 12.733 20.032 1.00 91.06 112 GLU A O 1
ATOM 932 N N . LYS A 1 113 ? -8.003 10.853 18.814 1.00 91.94 113 LYS A N 1
ATOM 933 C CA . LYS A 1 113 ? -6.718 11.253 18.245 1.00 91.94 113 LYS A CA 1
ATOM 934 C C . LYS A 1 113 ? -6.382 10.493 16.956 1.00 91.94 113 LYS A C 1
ATOM 936 O O . LYS A 1 113 ? -6.472 9.266 16.940 1.00 91.94 113 LYS A O 1
ATOM 941 N N . PRO A 1 114 ? -5.840 11.176 15.929 1.00 95.25 114 PRO A N 1
ATOM 942 C CA . PRO A 1 114 ? -5.235 10.507 14.783 1.00 95.25 114 PRO A CA 1
ATOM 943 C C . PRO A 1 114 ? -4.101 9.562 15.204 1.00 95.25 114 PRO A C 1
ATOM 945 O O . PRO A 1 114 ? -3.200 9.959 15.957 1.00 95.25 114 PRO A O 1
ATOM 948 N N . SER A 1 115 ? -4.118 8.330 14.698 1.00 96.25 115 SER A N 1
ATOM 949 C CA . SER A 1 115 ? -3.218 7.255 15.137 1.00 96.25 115 SER A CA 1
ATOM 950 C C . SER A 1 115 ? -2.666 6.449 13.963 1.00 96.25 115 SER A C 1
ATOM 952 O O . SER A 1 115 ? -3.258 6.423 12.888 1.00 96.25 115 SER A O 1
ATOM 954 N N . ASN A 1 116 ? -1.516 5.805 14.154 1.00 95.25 116 ASN A N 1
ATOM 955 C CA . ASN A 1 116 ? -0.928 4.919 13.148 1.00 95.25 116 ASN A CA 1
ATOM 956 C C . ASN A 1 116 ? -1.459 3.479 13.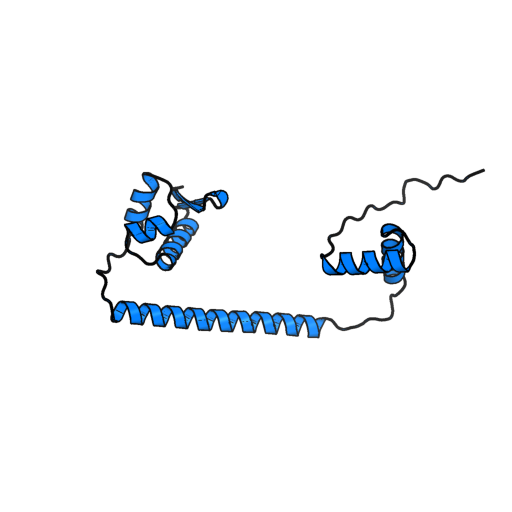313 1.00 95.25 116 ASN A C 1
ATOM 958 O O . ASN A 1 116 ? -1.926 3.097 14.392 1.00 95.25 116 ASN A O 1
ATOM 962 N N . SER A 1 117 ? -1.403 2.680 12.245 1.00 93.12 117 SER A N 1
ATOM 963 C CA . SER A 1 117 ? -1.871 1.283 12.251 1.00 93.12 117 SER A CA 1
ATOM 964 C C . SER A 1 117 ? -1.118 0.412 13.261 1.00 93.12 117 SER A C 1
ATOM 966 O O . SER A 1 117 ? -1.731 -0.426 13.913 1.00 93.12 117 SER A O 1
ATOM 968 N N . GLU A 1 118 ? 0.174 0.664 13.478 1.00 91.75 118 GLU A N 1
ATOM 969 C CA . GLU A 1 118 ? 1.009 -0.075 14.437 1.00 91.75 118 GLU A CA 1
ATOM 9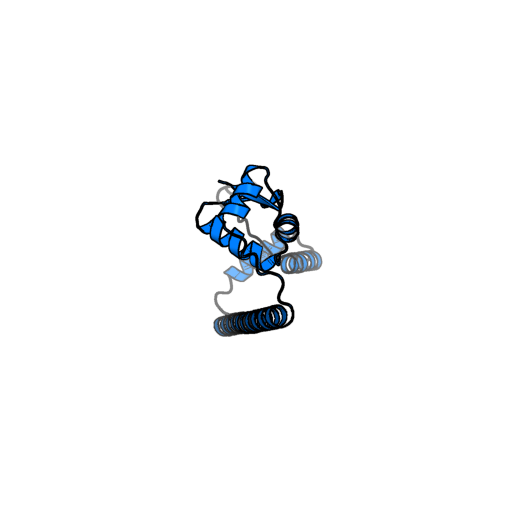70 C C . GLU A 1 118 ? 0.593 0.126 15.913 1.00 91.75 118 GLU A C 1
ATOM 972 O O . GLU A 1 118 ? 0.659 -0.790 16.731 1.00 91.75 118 GLU A O 1
ATOM 977 N N . ILE A 1 119 ? 0.180 1.335 16.303 1.00 91.75 119 ILE A N 1
ATOM 978 C CA . ILE A 1 119 ? -0.316 1.623 17.657 1.00 91.75 119 ILE A CA 1
ATOM 979 C C . ILE A 1 119 ? -1.703 1.014 17.815 1.00 91.75 119 ILE A C 1
ATOM 981 O O . ILE A 1 119 ? -1.992 0.391 18.836 1.00 91.75 119 ILE A O 1
ATOM 985 N N . MET A 1 120 ? -2.557 1.184 16.805 1.00 92.12 120 MET A N 1
ATOM 986 C CA . MET A 1 120 ? -3.910 0.642 16.821 1.00 92.12 120 MET A CA 1
ATOM 987 C C . MET A 1 120 ? -3.899 -0.887 16.934 1.00 92.12 120 MET A C 1
ATOM 989 O O . MET A 1 120 ? -4.604 -1.429 17.781 1.00 92.12 120 MET A O 1
ATOM 993 N N . SER A 1 121 ? -3.041 -1.582 16.183 1.00 90.25 121 SER A N 1
ATOM 994 C CA . SER A 1 121 ? -2.925 -3.046 16.236 1.00 90.25 121 SER A CA 1
ATOM 995 C C . SER A 1 121 ? -2.582 -3.552 17.642 1.00 90.25 121 SER A C 1
ATOM 997 O O . SER A 1 121 ? -3.182 -4.511 18.123 1.00 90.25 121 SER A O 1
ATOM 999 N N . LYS A 1 122 ? -1.713 -2.839 18.371 1.00 87.94 122 LYS A N 1
ATOM 1000 C CA . LYS A 1 122 ? -1.370 -3.143 19.773 1.00 87.94 122 LYS A CA 1
ATOM 1001 C C . LYS A 1 122 ? -2.524 -2.877 20.743 1.00 87.94 122 LYS A C 1
ATOM 1003 O O . LYS A 1 122 ? -2.715 -3.658 21.673 1.00 87.94 122 LYS A O 1
ATOM 1008 N N . ILE A 1 123 ? -3.283 -1.794 20.545 1.00 87.81 123 ILE A N 1
ATOM 1009 C CA . ILE A 1 123 ? -4.441 -1.443 21.389 1.00 87.81 123 ILE A CA 1
ATOM 1010 C C . ILE A 1 123 ? -5.535 -2.498 21.251 1.00 87.81 123 ILE A C 1
ATOM 1012 O O . ILE A 1 123 ? -6.047 -2.998 22.251 1.00 87.81 123 ILE A O 1
ATOM 1016 N N . PHE A 1 124 ? -5.860 -2.851 20.012 1.00 86.56 124 PHE A N 1
ATOM 1017 C CA . PHE A 1 124 ? -6.922 -3.798 19.704 1.00 86.56 124 PHE A CA 1
ATOM 1018 C C . PHE A 1 124 ? -6.467 -5.257 19.764 1.00 86.56 124 PHE A C 1
ATOM 1020 O O . PHE A 1 124 ? -7.294 -6.152 19.660 1.00 86.56 124 PHE A O 1
ATOM 1027 N N . ARG A 1 125 ? -5.164 -5.497 19.969 1.00 83.69 125 ARG A N 1
ATOM 1028 C CA . ARG A 1 125 ? -4.543 -6.830 20.001 1.00 83.69 125 ARG A CA 1
ATOM 1029 C C . ARG A 1 125 ? -4.840 -7.645 18.739 1.00 83.69 125 ARG A C 1
ATOM 1031 O O . ARG A 1 125 ? -5.022 -8.856 18.806 1.00 83.69 125 ARG A O 1
ATOM 1038 N N . VAL A 1 126 ? -4.855 -6.964 17.598 1.00 83.12 126 VAL A N 1
ATOM 1039 C CA . VAL A 1 126 ? -5.065 -7.553 16.272 1.00 83.12 126 VAL A CA 1
ATOM 1040 C C . VAL A 1 126 ? -3.780 -7.498 15.461 1.00 83.12 126 VAL A C 1
ATOM 1042 O O . VAL A 1 126 ? -2.887 -6.695 15.738 1.00 83.12 126 VAL A O 1
ATOM 1045 N N . ASP A 1 127 ? -3.690 -8.338 14.435 1.00 83.19 127 ASP A N 1
ATOM 1046 C CA . ASP A 1 127 ? -2.613 -8.242 13.459 1.00 83.19 127 ASP A CA 1
ATOM 1047 C C . ASP A 1 127 ? -2.689 -6.901 12.707 1.00 83.19 127 ASP A C 1
ATOM 1049 O O . ASP A 1 127 ? -3.767 -6.443 12.317 1.00 83.19 127 ASP A O 1
ATOM 1053 N N . GLN A 1 128 ? -1.540 -6.244 12.527 1.00 87.06 128 GLN A N 1
ATOM 1054 C CA . GLN A 1 128 ? -1.487 -4.929 11.887 1.00 87.06 128 GLN A CA 1
ATOM 1055 C C . GLN A 1 128 ? -1.955 -4.978 10.432 1.00 87.06 128 GLN A C 1
ATOM 1057 O O . GLN A 1 128 ? -2.609 -4.041 9.985 1.00 87.06 128 GLN A O 1
ATOM 1062 N N . PHE A 1 129 ? -1.646 -6.049 9.703 1.00 84.44 129 PHE A N 1
ATOM 1063 C CA . PHE A 1 129 ? -2.040 -6.166 8.307 1.00 84.44 129 PHE A CA 1
ATOM 1064 C C . PHE A 1 129 ? -3.555 -6.317 8.182 1.00 84.44 129 PHE A C 1
ATOM 1066 O O . PHE A 1 129 ? -4.174 -5.674 7.338 1.00 84.44 129 PHE A O 1
ATOM 1073 N N . ASP A 1 130 ? -4.159 -7.147 9.033 1.00 82.56 130 ASP A N 1
ATOM 1074 C CA . ASP A 1 130 ? -5.611 -7.342 9.030 1.00 82.56 130 ASP A CA 1
ATOM 1075 C C . ASP A 1 130 ? -6.331 -6.034 9.415 1.00 82.56 130 ASP A C 1
ATOM 1077 O O . ASP A 1 130 ? -7.347 -5.676 8.820 1.00 82.56 130 ASP A O 1
ATOM 1081 N N . LEU A 1 131 ? -5.762 -5.258 10.344 1.00 89.75 131 LEU A N 1
ATOM 1082 C CA . LEU A 1 131 ? -6.248 -3.917 10.658 1.00 89.75 131 LEU A CA 1
ATOM 1083 C C . LEU A 1 131 ? -6.102 -2.946 9.474 1.00 89.75 131 LEU A C 1
ATOM 1085 O O . LEU A 1 131 ? -7.019 -2.174 9.209 1.00 89.75 131 LEU A O 1
ATOM 1089 N N . GLU A 1 132 ? -4.976 -2.961 8.760 1.00 91.69 132 GLU A N 1
ATOM 1090 C CA . GLU A 1 132 ? -4.753 -2.100 7.591 1.00 91.69 132 GLU A CA 1
ATOM 1091 C C . GLU A 1 132 ? -5.752 -2.379 6.467 1.00 91.69 132 GLU A C 1
ATOM 1093 O O . GLU A 1 132 ? -6.230 -1.433 5.842 1.00 91.69 132 GLU A O 1
ATOM 1098 N N . GLN A 1 133 ? -6.150 -3.639 6.264 1.00 89.38 133 GLN A N 1
ATOM 1099 C CA . GLN A 1 133 ? -7.234 -3.969 5.335 1.00 89.38 133 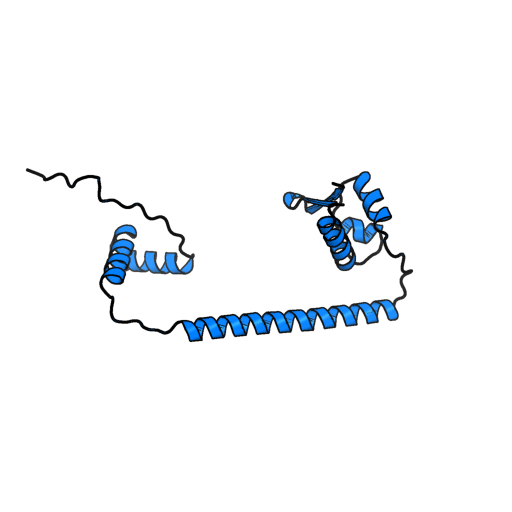GLN A CA 1
ATOM 1100 C C . GLN A 1 133 ? -8.541 -3.272 5.725 1.00 89.38 133 GLN A C 1
ATOM 1102 O O . GLN A 1 133 ? -9.145 -2.596 4.893 1.00 89.38 133 GLN A O 1
ATOM 1107 N N . ILE A 1 134 ? -8.930 -3.348 7.001 1.00 90.75 134 ILE A N 1
ATOM 1108 C CA . ILE A 1 134 ? -10.141 -2.685 7.508 1.00 90.75 134 ILE A CA 1
ATOM 1109 C C . ILE A 1 134 ? -10.034 -1.160 7.346 1.00 90.75 134 ILE A C 1
ATOM 1111 O O . ILE A 1 134 ? -10.995 -0.506 6.941 1.00 90.75 134 ILE A O 1
ATOM 1115 N N . LEU A 1 135 ? -8.869 -0.573 7.629 1.00 94.25 135 LEU A N 1
ATOM 1116 C CA . LEU A 1 135 ? -8.649 0.871 7.507 1.00 94.25 135 LEU A CA 1
ATOM 1117 C C . LEU A 1 135 ? -8.761 1.352 6.053 1.00 94.25 135 LEU A C 1
ATOM 1119 O O . LEU A 1 135 ? -9.425 2.359 5.806 1.00 94.25 135 LEU A O 1
ATOM 1123 N N . HIS A 1 136 ? -8.194 0.616 5.095 1.00 93.81 136 HIS A N 1
ATOM 1124 C CA . HIS A 1 136 ? -8.329 0.923 3.668 1.00 93.81 136 HIS A CA 1
ATOM 1125 C C . HIS A 1 136 ? -9.758 0.717 3.151 1.00 93.81 136 HIS A C 1
ATOM 1127 O O . HIS A 1 136 ? -10.244 1.518 2.354 1.00 93.81 136 HIS A O 1
ATOM 1133 N N . GLU A 1 137 ? -10.481 -0.295 3.632 1.00 92.25 137 GLU A N 1
ATOM 1134 C CA . GLU A 1 137 ? -11.911 -0.435 3.335 1.00 92.25 137 GLU A CA 1
ATOM 1135 C C . GLU A 1 137 ? -12.712 0.758 3.875 1.00 92.25 137 GLU A C 1
ATOM 1137 O O . GLU A 1 137 ? -13.597 1.290 3.202 1.00 92.25 137 GLU A O 1
ATOM 1142 N N . MET A 1 138 ? -12.397 1.228 5.083 1.00 93.94 138 MET A N 1
ATOM 1143 C CA . MET A 1 138 ? -13.031 2.410 5.667 1.00 93.94 138 MET A CA 1
ATOM 1144 C C . MET A 1 138 ? -12.675 3.701 4.914 1.00 93.94 138 MET A C 1
ATOM 1146 O O . MET A 1 138 ? -13.535 4.574 4.780 1.00 93.94 138 MET A O 1
ATOM 1150 N N . GLU A 1 139 ? -11.451 3.819 4.400 1.00 95.50 139 GLU A N 1
ATOM 1151 C CA . GLU A 1 139 ? -11.008 4.904 3.515 1.00 95.50 139 GLU A CA 1
ATOM 1152 C C . GLU A 1 139 ? -11.805 4.923 2.210 1.00 95.50 139 GLU A C 1
ATOM 1154 O O . GLU A 1 139 ? -12.385 5.948 1.854 1.00 95.50 139 GLU A O 1
ATOM 1159 N N . ALA A 1 140 ? -11.921 3.768 1.546 1.00 93.75 140 ALA A N 1
ATOM 1160 C CA . ALA A 1 140 ? -12.693 3.610 0.315 1.00 93.75 140 ALA A CA 1
ATOM 1161 C C . ALA A 1 140 ? -14.180 3.965 0.507 1.00 93.75 140 ALA A C 1
ATOM 1163 O O . ALA A 1 140 ? -14.836 4.454 -0.412 1.00 93.75 140 ALA A O 1
ATOM 1164 N N . ASN A 1 141 ? -14.704 3.771 1.720 1.00 93.62 141 ASN A N 1
ATOM 1165 C CA . ASN A 1 141 ? -16.061 4.150 2.116 1.00 93.62 141 ASN A CA 1
ATOM 1166 C C . ASN A 1 141 ? -16.178 5.588 2.663 1.00 93.62 141 ASN A C 1
ATOM 1168 O O . ASN A 1 141 ? -17.198 5.927 3.266 1.00 93.62 141 ASN A O 1
ATOM 1172 N N . ASN A 1 142 ? -15.160 6.437 2.486 1.00 93.81 142 ASN A N 1
ATOM 1173 C CA . ASN A 1 142 ? -15.109 7.820 2.976 1.00 93.81 142 ASN A CA 1
ATOM 1174 C C . ASN A 1 142 ? -15.333 7.973 4.494 1.00 93.81 142 ASN A C 1
ATOM 1176 O O . ASN A 1 142 ? -15.726 9.047 4.954 1.00 93.81 142 ASN A O 1
ATOM 1180 N N . LYS A 1 143 ? -15.068 6.942 5.303 1.00 93.88 143 LYS A N 1
ATOM 1181 C CA . LYS A 1 143 ? -15.141 7.044 6.772 1.00 93.88 143 LYS A CA 1
ATOM 1182 C C . LYS A 1 143 ? -13.849 7.594 7.373 1.00 93.88 143 LYS A C 1
ATOM 1184 O O . LYS A 1 143 ? -13.897 8.267 8.399 1.00 93.88 143 LYS A O 1
ATOM 1189 N N . LEU A 1 144 ? -12.712 7.294 6.747 1.00 96.31 144 LEU A N 1
ATOM 1190 C CA . LEU A 1 144 ? -11.381 7.695 7.194 1.00 96.31 144 LEU A CA 1
ATOM 1191 C C . LEU A 1 144 ? -10.610 8.407 6.083 1.00 96.31 144 LEU A C 1
ATOM 1193 O O . LEU A 1 144 ? -10.928 8.271 4.901 1.00 96.31 144 LEU A O 1
ATOM 1197 N N . LYS A 1 145 ? -9.549 9.097 6.492 1.00 95.88 145 LYS A N 1
ATOM 1198 C CA . LYS A 1 145 ? -8.485 9.610 5.635 1.00 95.88 145 LYS A CA 1
ATOM 1199 C C . LYS A 1 145 ? -7.128 9.218 6.191 1.00 95.88 145 LYS A C 1
ATOM 1201 O O . LYS A 1 145 ? -6.871 9.367 7.393 1.00 95.88 145 LYS A O 1
ATOM 1206 N N . TYR A 1 146 ? -6.258 8.787 5.287 1.00 96.12 146 TYR A N 1
ATOM 1207 C CA . TYR A 1 146 ? -4.856 8.531 5.559 1.00 96.12 146 TYR A CA 1
ATOM 1208 C C . TYR A 1 146 ? -3.990 9.761 5.243 1.00 96.12 146 TYR A C 1
ATOM 1210 O O . TYR A 1 146 ? -4.100 10.377 4.180 1.00 96.12 146 TYR A O 1
ATOM 1218 N N . ASP A 1 147 ? -3.125 10.137 6.182 1.00 94.12 147 ASP A N 1
ATOM 1219 C CA . ASP A 1 147 ? -2.156 11.221 6.037 1.00 94.12 147 ASP A CA 1
ATOM 1220 C C . ASP A 1 147 ? -0.750 10.650 5.814 1.00 94.12 147 ASP A C 1
ATOM 1222 O O . ASP A 1 147 ? -0.046 10.292 6.761 1.00 94.12 147 ASP A O 1
ATOM 1226 N N . PHE A 1 148 ? -0.339 10.567 4.546 1.00 89.62 148 PHE A N 1
ATOM 1227 C CA . PHE A 1 148 ? 0.932 9.961 4.134 1.00 89.62 148 PHE A CA 1
ATOM 1228 C C . PHE A 1 148 ? 2.173 10.575 4.821 1.00 89.62 148 PHE A C 1
ATOM 1230 O O . PHE A 1 148 ? 3.002 9.808 5.312 1.00 89.62 148 PHE A O 1
ATOM 1237 N N . PRO A 1 149 ? 2.321 11.914 4.940 1.00 91.50 149 PRO A N 1
ATOM 1238 C CA . PRO A 1 149 ? 3.444 12.528 5.654 1.00 91.50 149 PRO A CA 1
ATOM 1239 C C . PRO A 1 149 ? 3.596 12.098 7.113 1.00 91.50 149 PRO A C 1
ATOM 1241 O O . PRO A 1 149 ? 4.720 12.024 7.608 1.00 91.50 149 PRO A O 1
ATOM 1244 N N . THR A 1 150 ? 2.489 11.853 7.821 1.00 89.88 150 THR A N 1
ATOM 1245 C CA . THR A 1 150 ? 2.531 11.503 9.249 1.00 89.88 150 THR A CA 1
ATOM 1246 C C . THR A 1 150 ? 2.290 10.024 9.525 1.00 89.88 150 THR A C 1
ATOM 1248 O O . THR A 1 150 ? 2.449 9.606 10.673 1.00 89.88 150 THR A O 1
ATOM 1251 N N . ASN A 1 151 ? 1.959 9.239 8.493 1.00 93.12 151 ASN A N 1
ATOM 1252 C CA . ASN A 1 151 ? 1.548 7.840 8.584 1.00 93.12 151 ASN A CA 1
ATOM 1253 C C . ASN A 1 151 ? 0.428 7.644 9.624 1.00 93.12 151 ASN A C 1
ATOM 1255 O O . ASN A 1 151 ? 0.510 6.794 10.516 1.00 93.12 151 ASN A O 1
ATOM 1259 N N . LYS A 1 152 ? -0.591 8.511 9.577 1.00 95.56 152 LYS A N 1
ATOM 1260 C CA . LYS A 1 152 ? -1.713 8.489 10.522 1.00 95.56 152 LYS A CA 1
ATOM 1261 C C . LYS A 1 152 ? -3.046 8.407 9.815 1.00 95.56 152 LYS A C 1
ATOM 1263 O O . LYS A 1 152 ? -3.278 9.038 8.791 1.00 95.56 152 LYS A O 1
ATOM 1268 N N . TRP A 1 153 ? -3.937 7.676 10.455 1.00 96.94 153 TRP A N 1
ATOM 1269 C CA . TRP A 1 153 ? -5.342 7.586 10.130 1.00 96.94 153 TRP A CA 1
ATOM 1270 C C . TRP A 1 153 ? -6.118 8.610 10.948 1.00 96.94 153 TRP A C 1
ATOM 1272 O O . TRP A 1 153 ? -5.813 8.855 12.118 1.00 96.94 153 TRP A O 1
ATOM 1282 N N . SER A 1 154 ? -7.123 9.214 10.328 1.00 96.75 154 SER A N 1
ATOM 1283 C CA . SER A 1 154 ? -8.049 10.154 10.957 1.00 96.75 154 SER A CA 1
ATOM 1284 C C . SER A 1 154 ? -9.451 9.939 10.404 1.00 96.75 154 SER A C 1
ATOM 1286 O O . SER A 1 154 ? -9.607 9.415 9.303 1.00 96.75 154 SER A O 1
ATOM 1288 N N . VAL A 1 155 ? -10.471 10.309 11.174 1.00 94.44 155 VAL A N 1
ATOM 1289 C CA . VAL A 1 155 ? -11.850 10.343 10.671 1.00 94.44 155 VAL A CA 1
ATOM 1290 C C . VAL A 1 155 ? -11.984 11.516 9.698 1.00 94.44 155 VAL A C 1
ATOM 1292 O O . VAL A 1 155 ? -11.360 12.556 9.923 1.00 94.44 155 VAL A O 1
ATOM 1295 N N . ASN A 1 156 ? -12.754 11.331 8.623 1.00 87.88 156 ASN A N 1
ATOM 1296 C CA . ASN A 1 156 ? -13.118 12.430 7.720 1.00 87.88 156 ASN A CA 1
ATOM 1297 C C . ASN A 1 156 ? -13.981 13.493 8.403 1.00 87.88 156 ASN A C 1
ATOM 1299 O O . ASN A 1 156 ? -14.825 13.120 9.252 1.00 87.88 156 ASN A O 1
#

Radius of gyration: 28.84 Å; chains: 1; bounding box: 53×65×66 Å

pLDDT: mean 79.61, std 15.23, range [39.12, 96.94]